Protein AF-A0A925X083-F1 (afdb_monomer_lite)

pLDDT: mean 93.68, std 6.98, range [52.06, 97.81]

Radius of gyration: 17.2 Å; chains: 1; bounding box: 36×18×50 Å

Structure (mmCIF, N/CA/C/O backbone):
data_AF-A0A925X083-F1
#
_entry.id   AF-A0A925X083-F1
#
loop_
_atom_site.group_PDB
_atom_site.id
_atom_site.type_symbol
_atom_site.label_atom_id
_atom_site.label_alt_id
_atom_site.label_comp_id
_atom_site.label_asym_id
_atom_site.label_entity_id
_atom_site.label_seq_id
_atom_site.pdbx_PDB_ins_code
_atom_site.Cartn_x
_atom_site.Cartn_y
_atom_site.Cartn_z
_atom_site.occupancy
_atom_site.B_iso_or_equiv
_atom_site.auth_seq_id
_atom_site.auth_comp_id
_atom_site.auth_asym_id
_atom_site.auth_atom_id
_atom_site.pdbx_PDB_model_num
ATOM 1 N N . MET A 1 1 ? -2.627 3.915 -20.808 1.00 59.81 1 MET A N 1
ATOM 2 C CA . MET A 1 1 ? -2.187 4.164 -19.422 1.00 59.81 1 MET A CA 1
ATOM 3 C C . MET A 1 1 ? -0.801 3.583 -19.247 1.00 59.81 1 MET A C 1
ATOM 5 O O . MET A 1 1 ? -0.613 2.409 -19.543 1.00 59.81 1 MET A O 1
ATOM 9 N N . GLY A 1 2 ? 0.170 4.408 -18.860 1.00 86.56 2 GLY A N 1
ATOM 10 C CA . GLY A 1 2 ? 1.547 3.966 -18.611 1.00 86.56 2 GLY A CA 1
ATOM 11 C C . GLY A 1 2 ? 1.750 3.518 -17.162 1.00 86.56 2 GLY A C 1
ATOM 12 O O . GLY A 1 2 ? 0.991 3.913 -16.279 1.00 86.56 2 GLY A O 1
ATOM 13 N N . VAL A 1 3 ? 2.800 2.737 -16.895 1.00 91.62 3 VAL A N 1
ATOM 14 C CA . VAL A 1 3 ? 3.118 2.235 -15.541 1.00 91.62 3 VAL A CA 1
ATOM 15 C C . VAL A 1 3 ? 3.245 3.372 -14.513 1.00 91.62 3 VAL A C 1
ATOM 17 O O . VAL A 1 3 ? 2.728 3.257 -13.406 1.00 91.62 3 VAL A O 1
ATOM 20 N N . TYR A 1 4 ? 3.828 4.514 -14.892 1.00 91.56 4 TYR A N 1
ATOM 21 C CA . TYR A 1 4 ? 3.944 5.692 -14.019 1.00 91.56 4 TYR A CA 1
ATOM 22 C C . TYR A 1 4 ? 2.599 6.326 -13.644 1.00 91.56 4 TYR A C 1
ATOM 24 O O . TYR A 1 4 ? 2.427 6.805 -12.521 1.00 91.56 4 TYR A O 1
ATOM 32 N N . GLU A 1 5 ? 1.642 6.324 -14.573 1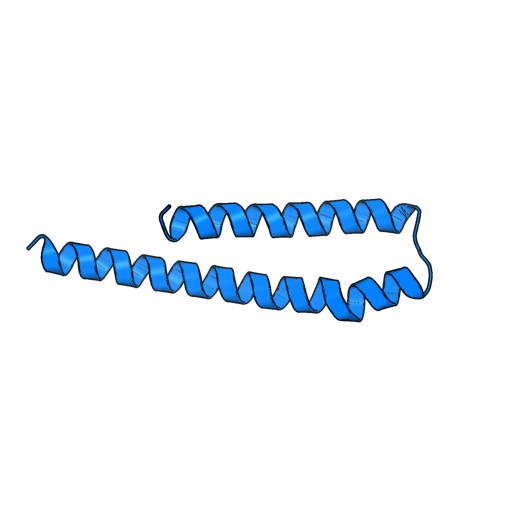.00 93.94 5 GLU A N 1
ATOM 33 C CA . GLU A 1 5 ? 0.298 6.852 -14.344 1.00 93.94 5 GLU A CA 1
ATOM 34 C C . GLU A 1 5 ? -0.466 5.949 -13.371 1.00 93.94 5 GLU A C 1
ATOM 36 O O . GLU A 1 5 ? -0.987 6.432 -12.365 1.00 93.94 5 GLU A O 1
ATOM 41 N N . ALA A 1 6 ? -0.444 4.633 -13.613 1.00 93.56 6 ALA A N 1
ATOM 42 C CA . ALA A 1 6 ? -1.049 3.639 -12.728 1.00 93.56 6 ALA A CA 1
ATOM 43 C C . ALA A 1 6 ? -0.448 3.699 -11.314 1.00 93.56 6 ALA A C 1
ATOM 45 O O . ALA A 1 6 ? -1.182 3.735 -10.326 1.00 93.56 6 ALA A O 1
ATOM 46 N N . ARG A 1 7 ? 0.882 3.820 -11.211 1.00 95.38 7 ARG A N 1
ATOM 47 C CA . ARG A 1 7 ? 1.595 4.015 -9.942 1.00 95.38 7 ARG A CA 1
ATOM 48 C C . ARG A 1 7 ? 1.123 5.266 -9.198 1.00 95.38 7 ARG A C 1
ATOM 50 O O . ARG A 1 7 ? 0.904 5.228 -7.989 1.00 95.38 7 ARG A O 1
ATOM 57 N N . GLY A 1 8 ? 0.960 6.383 -9.909 1.00 95.75 8 GLY A N 1
ATOM 58 C CA . GLY A 1 8 ? 0.469 7.636 -9.332 1.00 95.75 8 GLY A CA 1
ATOM 59 C C . GLY A 1 8 ? -0.962 7.520 -8.801 1.00 95.75 8 GLY A C 1
ATOM 60 O O . GLY A 1 8 ? -1.240 7.953 -7.681 1.00 95.75 8 GLY A O 1
ATOM 61 N N . GLN A 1 9 ? -1.851 6.894 -9.574 1.00 96.25 9 GLN A N 1
ATOM 62 C CA . GLN A 1 9 ? -3.237 6.650 -9.166 1.00 96.25 9 GLN A CA 1
ATOM 63 C C . GLN A 1 9 ? -3.310 5.728 -7.946 1.00 96.25 9 GLN A C 1
ATOM 65 O O . GLN A 1 9 ? -4.019 6.041 -6.990 1.00 96.25 9 GLN A O 1
ATOM 70 N N . LEU A 1 10 ? -2.524 4.648 -7.932 1.00 95.75 10 LEU A N 1
ATOM 71 C CA . LEU A 1 10 ? -2.474 3.724 -6.805 1.00 95.75 10 LEU A CA 1
ATOM 72 C C . LEU A 1 10 ? -1.953 4.408 -5.534 1.00 95.75 10 LEU A C 1
ATOM 74 O O . LEU A 1 10 ? -2.564 4.298 -4.474 1.00 95.75 10 LEU A O 1
ATOM 78 N N . GLY A 1 11 ? -0.879 5.194 -5.648 1.00 96.31 11 GLY A N 1
ATOM 79 C CA . GLY A 1 11 ? -0.338 5.960 -4.525 1.00 96.31 11 GLY A CA 1
ATOM 80 C C . GLY A 1 11 ? -1.328 6.975 -3.945 1.00 96.31 11 GLY A C 1
ATOM 81 O O . GLY A 1 11 ? -1.328 7.207 -2.736 1.00 96.31 11 GLY A O 1
ATOM 82 N N . LYS A 1 12 ? -2.194 7.562 -4.780 1.00 97.31 12 LYS A N 1
ATOM 83 C CA . LYS A 1 12 ? -3.287 8.422 -4.312 1.00 97.31 12 LYS A CA 1
ATOM 84 C C . LYS A 1 12 ? -4.367 7.610 -3.593 1.00 97.31 12 LYS A C 1
ATOM 86 O O . LYS A 1 12 ? -4.754 7.977 -2.490 1.00 97.31 12 LYS A O 1
ATOM 91 N N . ALA A 1 13 ? -4.799 6.495 -4.179 1.00 96.81 13 ALA A N 1
ATOM 92 C CA . ALA A 1 13 ? -5.850 5.650 -3.619 1.00 96.81 13 ALA A CA 1
ATOM 93 C C . ALA A 1 13 ? -5.502 5.110 -2.220 1.00 96.81 13 ALA A C 1
ATOM 95 O O . ALA A 1 13 ? -6.362 5.111 -1.345 1.00 96.81 13 ALA A O 1
ATOM 96 N N . ILE A 1 14 ? -4.243 4.719 -1.979 1.00 96.25 14 ILE A N 1
ATOM 97 C CA . ILE A 1 14 ? -3.783 4.263 -0.652 1.00 96.25 14 ILE A CA 1
ATOM 98 C C . ILE A 1 14 ? -3.907 5.378 0.392 1.00 96.25 14 ILE A C 1
ATOM 100 O O . ILE A 1 14 ? -4.388 5.146 1.498 1.00 96.25 14 ILE A O 1
ATOM 104 N N . LYS A 1 15 ? -3.486 6.601 0.046 1.00 96.31 15 LYS A N 1
ATOM 105 C CA . LYS A 1 15 ? -3.578 7.751 0.957 1.00 96.31 15 LYS A CA 1
ATOM 106 C C . LYS A 1 15 ? -5.030 8.094 1.269 1.00 96.31 15 LYS A C 1
ATOM 108 O O . LYS A 1 15 ? -5.365 8.306 2.430 1.00 96.31 15 LYS A O 1
ATOM 113 N N . ASP A 1 16 ? -5.877 8.111 0.242 1.00 97.62 16 ASP A N 1
ATOM 114 C CA . ASP A 1 16 ? -7.305 8.385 0.391 1.00 97.62 16 ASP A CA 1
ATOM 115 C C . ASP A 1 16 ? -7.987 7.309 1.258 1.00 97.62 16 ASP A C 1
ATOM 117 O O . ASP A 1 16 ? -8.815 7.644 2.103 1.00 97.62 16 ASP A O 1
ATOM 121 N N . LEU A 1 17 ? -7.609 6.032 1.104 1.00 95.56 17 LEU A N 1
ATOM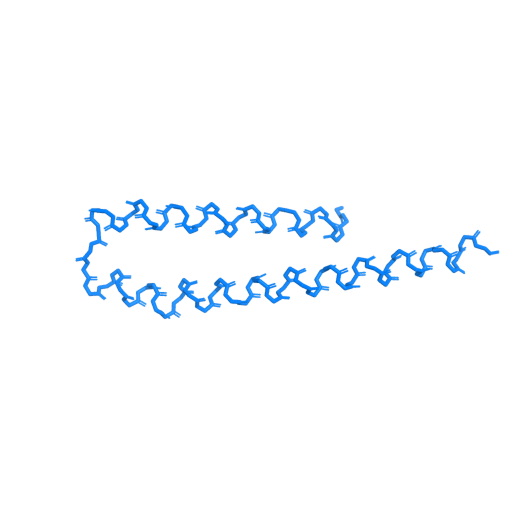 122 C CA . LEU A 1 17 ? -8.080 4.934 1.954 1.00 95.56 17 LEU A CA 1
ATOM 123 C C . LEU A 1 17 ? -7.693 5.151 3.421 1.00 95.56 17 LEU A C 1
ATOM 125 O O . LEU A 1 17 ? -8.565 5.104 4.286 1.00 95.56 17 LEU A O 1
ATOM 129 N N . GLY A 1 18 ? -6.414 5.418 3.701 1.00 94.69 18 GLY A N 1
ATOM 130 C CA . GLY A 1 18 ? -5.929 5.621 5.068 1.00 94.69 18 GLY A CA 1
ATOM 131 C C . GLY A 1 18 ? -6.588 6.819 5.759 1.00 94.69 18 GLY A C 1
ATOM 132 O O . GLY A 1 18 ? -6.982 6.723 6.923 1.00 94.69 18 GLY A O 1
ATOM 133 N N . LEU A 1 19 ? -6.785 7.923 5.028 1.00 96.69 19 LEU A N 1
ATOM 134 C CA . LEU A 1 19 ? -7.487 9.100 5.544 1.00 96.69 19 LEU A CA 1
ATOM 135 C C . LEU A 1 19 ? -8.942 8.766 5.892 1.00 96.69 19 LEU A C 1
ATOM 137 O O . LEU A 1 19 ? -9.364 8.989 7.024 1.00 96.69 19 LEU A O 1
ATOM 141 N N . ARG A 1 20 ? -9.689 8.170 4.954 1.00 96.00 20 ARG A N 1
ATOM 142 C CA . ARG A 1 20 ? -11.103 7.821 5.166 1.00 96.00 20 ARG A CA 1
ATOM 143 C C . ARG A 1 20 ? -11.294 6.798 6.276 1.00 96.00 20 ARG A C 1
ATOM 145 O O . ARG A 1 20 ? -12.269 6.877 7.016 1.00 96.00 20 ARG A O 1
ATOM 152 N N . PHE A 1 21 ? -10.381 5.840 6.398 1.00 94.88 21 PHE A N 1
ATOM 153 C CA . PHE A 1 21 ? -10.435 4.856 7.470 1.00 94.88 21 PHE A CA 1
ATOM 154 C C . PHE A 1 21 ? -10.159 5.495 8.838 1.00 94.88 21 PHE A C 1
ATOM 156 O O . PHE A 1 21 ? -10.876 5.223 9.798 1.00 94.88 21 PHE A O 1
ATOM 163 N N . THR A 1 22 ? -9.196 6.419 8.912 1.00 94.06 22 THR A N 1
ATOM 164 C CA . THR A 1 22 ? -8.933 7.203 10.131 1.00 94.06 22 THR A CA 1
ATOM 165 C C . THR A 1 22 ? -10.149 8.039 10.531 1.00 94.06 22 THR A C 1
ATOM 167 O O . THR A 1 22 ? -10.524 8.049 11.699 1.00 94.06 22 THR A O 1
ATOM 170 N N . GLU A 1 23 ? -10.797 8.705 9.572 1.00 96.00 23 GLU A N 1
ATOM 171 C CA . GLU A 1 23 ? -12.029 9.467 9.812 1.00 96.00 23 GLU A CA 1
ATOM 172 C C . GLU A 1 23 ? -13.172 8.564 10.293 1.00 96.00 23 GLU A C 1
ATOM 174 O O . GLU A 1 23 ? -13.865 8.910 11.249 1.00 96.00 23 GLU A O 1
ATOM 179 N N . ALA A 1 24 ? -13.345 7.388 9.680 1.00 94.19 24 ALA A N 1
ATOM 180 C CA . ALA A 1 24 ? -14.357 6.417 10.089 1.00 94.19 24 ALA A CA 1
ATOM 181 C C . ALA A 1 24 ? -14.146 5.956 11.539 1.00 94.19 24 ALA A C 1
ATOM 183 O O . ALA A 1 24 ? -15.101 5.921 12.316 1.00 94.19 24 ALA A O 1
ATOM 184 N N . LYS A 1 25 ? -12.893 5.695 11.932 1.00 94.38 25 LYS A N 1
ATOM 185 C CA . LYS A 1 25 ? -12.531 5.271 13.291 1.00 94.38 25 LYS A CA 1
ATOM 186 C C . LYS A 1 25 ? -12.863 6.287 14.384 1.00 94.38 25 LYS A C 1
ATOM 188 O O . LYS A 1 25 ? -13.025 5.893 15.530 1.00 94.38 25 LYS A O 1
ATOM 193 N N . VAL A 1 26 ? -13.029 7.574 14.061 1.00 92.75 26 VAL A N 1
ATOM 194 C CA . VAL A 1 26 ? -13.411 8.595 15.060 1.00 92.75 26 VAL A CA 1
ATOM 195 C C . VAL A 1 26 ? -14.768 8.285 15.702 1.00 92.75 26 VAL A C 1
ATOM 197 O O . VAL A 1 26 ? -14.966 8.560 16.883 1.00 92.75 26 VAL A O 1
ATOM 200 N N . GLY A 1 27 ? -15.705 7.723 14.932 1.00 91.94 27 GLY A N 1
ATOM 201 C CA . GLY A 1 27 ? -17.025 7.305 15.419 1.00 91.94 27 GLY A CA 1
ATOM 202 C C . GLY A 1 27 ? -17.216 5.789 15.491 1.00 91.94 27 GLY A C 1
ATOM 203 O O . GLY A 1 27 ? -18.240 5.333 15.994 1.00 91.94 27 GLY A O 1
ATOM 204 N N . TRP A 1 28 ? -16.255 5.022 14.976 1.00 93.69 28 TRP A N 1
ATOM 205 C CA . TRP A 1 28 ? -16.290 3.568 14.880 1.00 93.69 28 TRP A CA 1
ATOM 206 C C . TRP A 1 28 ? -15.030 2.967 15.515 1.00 93.69 28 TRP A C 1
ATOM 208 O O . TRP A 1 28 ? -14.082 2.597 14.829 1.00 93.69 28 TRP A O 1
ATOM 218 N N . ASP A 1 29 ? -15.027 2.915 16.847 1.00 90.81 29 ASP A N 1
ATOM 219 C CA . ASP A 1 29 ? -13.922 2.404 17.671 1.00 90.81 29 ASP A CA 1
ATOM 220 C C . ASP A 1 29 ? -14.398 1.193 18.484 1.00 90.81 29 ASP A C 1
ATOM 222 O O . ASP A 1 29 ? -14.600 1.245 19.698 1.00 90.81 29 ASP A O 1
ATOM 226 N N . ASP A 1 30 ? -14.707 0.111 17.771 1.00 96.12 30 ASP A N 1
ATOM 227 C CA . ASP A 1 30 ? -15.172 -1.145 18.351 1.00 96.12 30 ASP A CA 1
ATOM 228 C C . ASP A 1 30 ? -14.246 -2.316 17.955 1.00 96.12 30 ASP A C 1
ATOM 230 O O . ASP A 1 30 ? -13.360 -2.172 17.103 1.00 96.12 30 ASP A O 1
ATOM 234 N N . PRO A 1 31 ? -14.416 -3.510 18.553 1.00 96.62 31 PRO A N 1
ATOM 235 C CA . PRO A 1 31 ? -13.588 -4.666 18.215 1.00 96.62 31 PRO A CA 1
ATOM 236 C C . PRO A 1 31 ? -13.639 -5.077 16.735 1.00 96.62 31 PRO A C 1
ATOM 238 O O . PRO A 1 31 ? -12.686 -5.676 16.242 1.00 96.62 31 PRO A O 1
ATOM 241 N N . VAL A 1 32 ? -14.723 -4.764 16.016 1.00 95.12 32 VAL A N 1
ATOM 242 C CA . VAL A 1 32 ? -14.859 -5.063 14.584 1.00 95.12 32 VAL A CA 1
ATOM 243 C C . VAL A 1 32 ? -14.016 -4.094 13.760 1.00 95.12 32 VAL A C 1
ATOM 245 O O . VAL A 1 32 ? -13.341 -4.530 12.830 1.00 95.12 32 VAL A O 1
ATOM 248 N N . ALA A 1 33 ? -14.000 -2.808 14.117 1.00 94.94 33 ALA A N 1
ATOM 249 C CA . ALA A 1 33 ? -13.139 -1.808 13.491 1.00 94.94 33 ALA A CA 1
ATOM 250 C C . ALA A 1 33 ? -11.655 -2.180 13.633 1.00 94.94 33 ALA A C 1
ATOM 252 O O . ALA A 1 33 ? -10.904 -2.121 12.658 1.00 94.94 33 ALA A O 1
ATOM 253 N N . HIS A 1 34 ? -11.247 -2.633 14.823 1.00 95.31 34 HIS A N 1
ATOM 254 C CA . HIS A 1 34 ? -9.883 -3.105 15.062 1.00 95.31 34 HIS A CA 1
ATOM 255 C C . HIS A 1 34 ? -9.536 -4.353 14.248 1.00 95.31 34 HIS A C 1
ATOM 257 O O . HIS A 1 34 ? -8.463 -4.394 13.651 1.00 95.31 34 HIS A O 1
ATOM 263 N N . ALA A 1 35 ? -10.436 -5.341 14.187 1.00 96.94 35 ALA A N 1
ATOM 264 C CA . ALA A 1 35 ? -10.224 -6.539 13.376 1.00 96.94 35 ALA A CA 1
ATOM 265 C C . ALA A 1 35 ? -10.135 -6.197 11.880 1.00 96.94 35 ALA A C 1
ATOM 267 O O . ALA A 1 35 ? -9.271 -6.705 11.173 1.00 96.94 35 ALA A O 1
ATOM 268 N N . LEU A 1 36 ? -10.975 -5.279 11.388 1.00 95.69 36 LEU A N 1
ATOM 269 C CA . LEU A 1 36 ? -10.894 -4.817 10.003 1.00 95.69 36 LEU A CA 1
ATOM 270 C C . LEU A 1 36 ? -9.536 -4.155 9.711 1.00 95.69 36 LEU A C 1
ATOM 272 O O . LEU A 1 36 ? -8.934 -4.405 8.664 1.00 95.69 36 LEU A O 1
ATOM 276 N N . GLU A 1 37 ? -9.051 -3.317 10.631 1.00 95.88 37 GLU A N 1
ATOM 277 C CA . GLU A 1 37 ? -7.751 -2.659 10.507 1.00 95.88 37 GLU A CA 1
ATOM 278 C C . GLU A 1 37 ? -6.606 -3.673 10.438 1.00 95.88 37 GLU A C 1
ATOM 280 O O . GLU A 1 37 ? -5.790 -3.610 9.516 1.00 95.88 37 GLU A O 1
ATOM 285 N N . SER A 1 38 ? -6.558 -4.614 11.387 1.00 97.06 38 SER A N 1
ATOM 286 C CA . SER A 1 38 ? -5.472 -5.591 11.493 1.00 97.06 38 SER A CA 1
ATOM 287 C C . SER A 1 38 ? -5.486 -6.619 10.372 1.00 97.06 38 SER A C 1
ATOM 289 O O . SER A 1 38 ? -4.426 -6.968 9.854 1.00 97.06 38 SER A O 1
ATOM 291 N N . ASP A 1 39 ? -6.670 -7.095 9.995 1.00 97.81 39 ASP A N 1
ATOM 292 C CA . ASP A 1 39 ? -6.803 -8.262 9.126 1.00 97.81 39 ASP A CA 1
ATOM 293 C C . ASP A 1 39 ? -6.813 -7.868 7.648 1.00 97.81 39 ASP A C 1
ATOM 295 O O . ASP A 1 39 ? -6.460 -8.678 6.790 1.00 97.81 39 ASP A O 1
ATOM 299 N N . PHE A 1 40 ? -7.195 -6.622 7.337 1.00 96.31 40 PHE A N 1
ATOM 300 C CA . PHE A 1 40 ? -7.372 -6.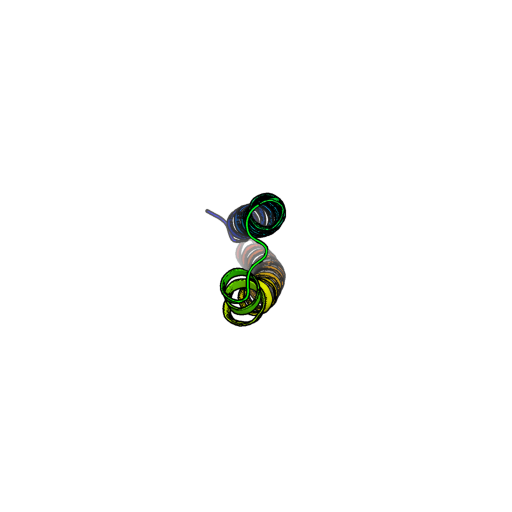174 5.956 1.00 96.31 40 PHE A CA 1
ATOM 301 C C . PHE A 1 40 ? -6.634 -4.879 5.638 1.00 96.31 40 PHE A C 1
ATOM 303 O O . PHE A 1 40 ? -5.878 -4.857 4.670 1.00 96.31 40 PHE A O 1
ATOM 310 N N . ILE A 1 41 ? -6.823 -3.804 6.411 1.00 95.94 41 ILE A N 1
ATOM 311 C CA . ILE A 1 41 ? -6.279 -2.486 6.036 1.00 95.94 41 ILE A CA 1
ATOM 312 C C . ILE A 1 41 ? -4.749 -2.471 6.098 1.00 95.94 41 ILE A C 1
ATOM 314 O O . ILE A 1 41 ? -4.109 -2.062 5.129 1.00 95.94 41 ILE A O 1
ATOM 318 N N . VA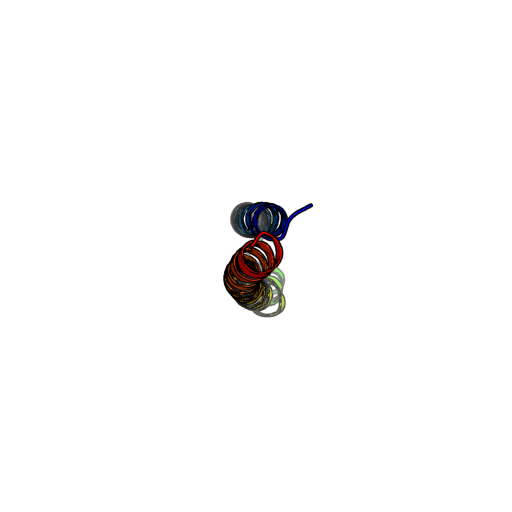L A 1 42 ? -4.158 -2.951 7.195 1.00 95.88 42 VAL A N 1
ATOM 319 C CA . VAL A 1 42 ? -2.697 -2.985 7.367 1.00 95.88 42 VAL A CA 1
ATOM 320 C C . VAL A 1 42 ? -2.019 -3.904 6.337 1.00 95.88 42 VAL A C 1
ATOM 322 O O . VAL A 1 42 ? -1.093 -3.435 5.667 1.00 95.88 42 VAL A O 1
ATOM 325 N N . PRO A 1 43 ? -2.457 -5.166 6.131 1.00 97.25 43 PRO A N 1
ATOM 326 C CA . PRO A 1 43 ? -1.885 -6.024 5.092 1.00 97.25 43 PRO A CA 1
ATOM 327 C C . PRO A 1 43 ? -2.028 -5.428 3.690 1.00 97.25 43 PRO A C 1
ATOM 329 O O . PRO A 1 43 ? -1.061 -5.404 2.929 1.00 97.25 43 PRO A O 1
ATOM 332 N N . LEU A 1 44 ? -3.200 -4.866 3.372 1.00 96.56 44 LEU A N 1
ATOM 333 C CA . LEU A 1 44 ? -3.440 -4.229 2.082 1.00 96.56 44 LEU A CA 1
ATOM 334 C C . LEU A 1 44 ? -2.492 -3.047 1.858 1.00 96.56 44 LEU A C 1
ATOM 336 O O . LEU A 1 44 ? -1.941 -2.907 0.771 1.00 96.56 44 LEU A O 1
ATOM 340 N N . GLU A 1 45 ? -2.252 -2.203 2.863 1.00 95.62 45 GLU A N 1
ATOM 341 C CA . GLU A 1 45 ? -1.312 -1.088 2.724 1.00 95.62 45 GLU A CA 1
ATOM 342 C C . GLU A 1 45 ? 0.109 -1.576 2.391 1.00 95.62 45 GLU A C 1
ATOM 344 O O . GLU A 1 45 ? 0.774 -0.999 1.524 1.00 95.62 45 GLU A O 1
ATOM 349 N N . ILE A 1 46 ? 0.563 -2.652 3.038 1.00 96.06 46 ILE A N 1
ATOM 350 C CA . ILE A 1 46 ? 1.875 -3.260 2.782 1.00 96.06 46 ILE A CA 1
ATOM 351 C C . ILE A 1 46 ? 1.950 -3.785 1.344 1.00 96.06 46 ILE A C 1
ATOM 353 O O . ILE A 1 46 ? 2.879 -3.441 0.607 1.00 96.06 46 ILE A O 1
ATOM 357 N N . ASP A 1 47 ? 0.954 -4.558 0.916 1.00 97.38 47 ASP A N 1
ATOM 358 C CA . ASP A 1 47 ? 0.908 -5.137 -0.428 1.00 97.38 47 ASP A CA 1
ATOM 359 C C . ASP A 1 47 ? 0.870 -4.059 -1.513 1.00 97.38 47 ASP A C 1
ATOM 361 O O . ASP A 1 47 ? 1.583 -4.137 -2.518 1.00 97.38 47 ASP A O 1
ATOM 365 N N . LEU A 1 48 ? 0.092 -3.000 -1.295 1.00 96.12 48 LEU A N 1
ATOM 366 C CA . LEU A 1 48 ? -0.008 -1.902 -2.246 1.00 96.12 48 LEU A CA 1
ATOM 367 C C . LEU A 1 48 ? 1.282 -1.069 -2.311 1.00 96.12 48 LEU A C 1
ATOM 369 O O . LEU A 1 48 ? 1.666 -0.622 -3.395 1.00 96.12 48 LEU A O 1
ATOM 373 N N . ARG A 1 49 ? 2.005 -0.900 -1.195 1.00 95.56 49 ARG A N 1
ATOM 374 C CA . ARG A 1 49 ? 3.348 -0.288 -1.194 1.00 95.56 49 ARG A CA 1
ATOM 375 C C . ARG A 1 49 ? 4.351 -1.135 -1.977 1.00 95.56 49 ARG A C 1
ATOM 377 O O . ARG A 1 49 ? 5.119 -0.580 -2.765 1.00 95.56 49 ARG A O 1
ATOM 384 N N . ASN A 1 50 ? 4.304 -2.457 -1.824 1.00 97.12 50 ASN A N 1
ATOM 385 C CA . ASN A 1 50 ? 5.133 -3.380 -2.600 1.00 97.12 50 ASN A CA 1
ATOM 386 C C . ASN A 1 50 ? 4.811 -3.297 -4.100 1.00 97.12 50 ASN A C 1
ATOM 388 O O . ASN A 1 50 ? 5.721 -3.233 -4.928 1.00 97.12 50 ASN A O 1
ATOM 392 N N . ALA A 1 51 ? 3.527 -3.218 -4.458 1.00 96.62 51 ALA A N 1
ATOM 393 C CA . ALA A 1 51 ? 3.096 -3.046 -5.842 1.00 96.62 51 ALA A CA 1
ATOM 394 C C . ALA A 1 51 ? 3.605 -1.727 -6.451 1.00 96.62 51 ALA A C 1
ATOM 396 O O . ALA A 1 51 ? 4.089 -1.726 -7.581 1.00 96.62 51 ALA A O 1
ATOM 397 N N . ILE A 1 52 ? 3.564 -0.616 -5.705 1.00 96.50 52 ILE A N 1
ATOM 398 C CA . ILE A 1 52 ? 4.124 0.672 -6.151 1.00 96.50 52 ILE A CA 1
ATOM 399 C C . ILE A 1 52 ? 5.624 0.553 -6.437 1.00 96.50 52 ILE A C 1
ATOM 401 O O . ILE A 1 52 ? 6.072 0.997 -7.493 1.00 96.50 52 ILE A O 1
ATOM 405 N N . ALA A 1 53 ? 6.387 -0.079 -5.544 1.00 96.12 53 ALA A N 1
ATOM 406 C CA . ALA A 1 53 ? 7.821 -0.279 -5.746 1.00 96.12 53 ALA A CA 1
ATOM 407 C C . ALA A 1 53 ? 8.113 -1.154 -6.980 1.00 96.12 53 ALA A C 1
ATOM 409 O O . ALA A 1 53 ? 9.008 -0.851 -7.771 1.00 96.12 53 ALA A O 1
ATOM 410 N N . ALA A 1 54 ? 7.319 -2.207 -7.194 1.00 96.50 54 ALA A N 1
ATOM 411 C CA . ALA A 1 54 ? 7.420 -3.043 -8.388 1.00 96.50 54 ALA A CA 1
ATOM 412 C C . ALA A 1 54 ? 7.098 -2.259 -9.673 1.00 96.50 54 ALA A C 1
ATOM 414 O O . ALA A 1 54 ? 7.767 -2.442 -10.691 1.00 96.50 54 ALA A O 1
ATOM 415 N N . MET A 1 55 ? 6.116 -1.353 -9.629 1.00 96.19 55 MET A N 1
ATOM 416 C CA . MET A 1 55 ? 5.793 -0.461 -10.746 1.00 96.19 55 MET A CA 1
ATOM 417 C C . MET A 1 55 ? 6.927 0.527 -11.042 1.00 96.19 55 MET A C 1
ATOM 419 O O . MET A 1 55 ? 7.221 0.758 -12.212 1.00 96.19 55 MET A O 1
ATOM 423 N N . ASP A 1 56 ? 7.594 1.080 -10.026 1.00 95.12 56 ASP A N 1
ATOM 424 C CA . ASP A 1 56 ? 8.764 1.948 -10.228 1.00 95.12 56 ASP A CA 1
ATOM 425 C C . ASP A 1 56 ? 9.892 1.199 -10.957 1.00 95.12 56 ASP A C 1
ATOM 427 O O . ASP A 1 56 ? 10.447 1.698 -11.941 1.00 95.12 56 ASP A O 1
ATOM 431 N N . HIS A 1 57 ? 10.168 -0.040 -10.541 1.00 95.94 57 HIS A N 1
ATOM 432 C CA . HIS A 1 57 ? 11.154 -0.899 -11.196 1.00 95.94 57 HIS A CA 1
ATOM 433 C C . HIS A 1 57 ? 10.758 -1.252 -12.640 1.00 95.94 57 HIS A C 1
ATOM 435 O O . HIS A 1 57 ? 11.564 -1.128 -13.562 1.00 95.94 57 HIS A O 1
ATOM 441 N N . ALA A 1 58 ? 9.499 -1.639 -12.864 1.00 94.56 58 ALA A N 1
ATOM 442 C CA . ALA A 1 58 ? 8.987 -1.931 -14.201 1.00 94.56 58 ALA A CA 1
ATOM 443 C C . ALA A 1 58 ? 9.043 -0.700 -15.120 1.00 94.56 58 ALA A C 1
ATOM 445 O O . ALA A 1 58 ? 9.397 -0.819 -16.290 1.00 94.56 58 ALA A O 1
ATOM 446 N N . GLY A 1 59 ? 8.744 0.489 -14.590 1.00 94.88 59 GLY A N 1
ATOM 447 C CA . GLY A 1 59 ? 8.861 1.749 -15.317 1.00 94.88 59 GLY A CA 1
ATOM 448 C C . GLY A 1 59 ? 10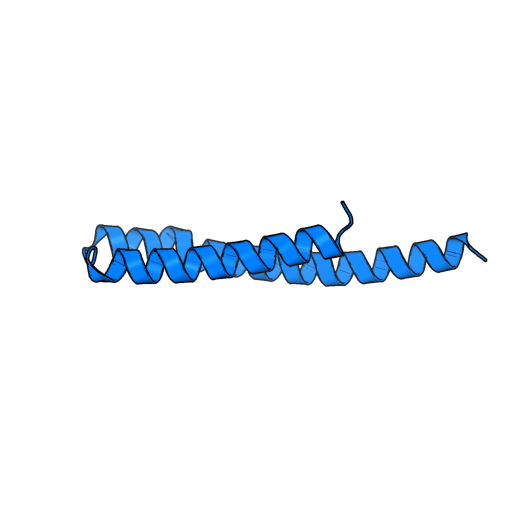.283 1.994 -15.824 1.00 94.88 59 GLY A C 1
ATOM 449 O O . GLY A 1 59 ? 10.455 2.329 -16.995 1.00 94.88 59 GLY A O 1
ATOM 450 N N . ALA A 1 60 ? 11.293 1.763 -14.981 1.00 94.00 60 ALA A N 1
ATOM 451 C CA . ALA A 1 60 ? 12.698 1.904 -15.364 1.00 94.00 60 ALA A CA 1
ATOM 452 C C . ALA A 1 60 ? 13.106 0.924 -16.479 1.00 94.00 60 ALA A C 1
ATOM 454 O O . ALA A 1 60 ? 13.713 1.342 -17.464 1.00 94.00 60 ALA A O 1
ATOM 455 N N . ILE A 1 61 ? 12.708 -0.350 -16.377 1.00 95.12 61 ILE A N 1
ATOM 456 C CA . ILE A 1 61 ? 12.979 -1.359 -17.419 1.00 95.12 61 ILE A CA 1
A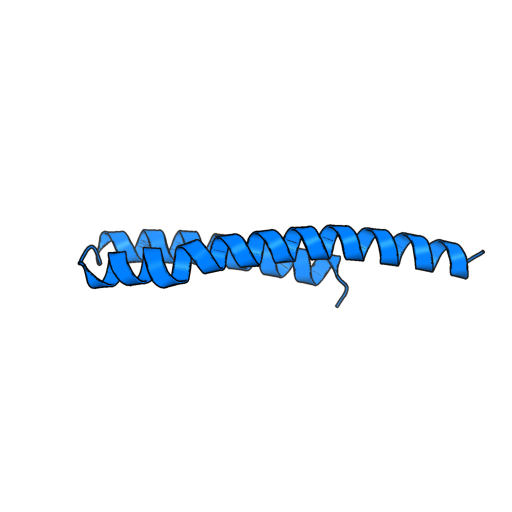TOM 457 C C . ILE A 1 61 ? 12.329 -0.964 -18.746 1.00 95.12 61 ILE A C 1
ATOM 459 O O . ILE A 1 61 ? 12.967 -1.035 -19.792 1.00 95.12 61 ILE A O 1
ATOM 463 N N . LEU A 1 62 ? 11.069 -0.525 -18.715 1.00 93.25 62 LEU A N 1
ATOM 464 C CA . LEU A 1 62 ? 10.352 -0.111 -19.922 1.00 93.25 62 LEU A CA 1
ATOM 465 C C . LEU A 1 62 ? 10.969 1.135 -20.565 1.00 93.25 62 LEU A C 1
ATOM 467 O O . LEU A 1 62 ? 10.942 1.262 -21.785 1.00 93.25 62 LEU A O 1
ATOM 471 N N . GLN A 1 63 ? 11.511 2.061 -19.769 1.00 92.62 63 GLN A N 1
ATOM 472 C CA . GLN A 1 63 ? 12.256 3.205 -20.298 1.00 92.62 63 GLN A CA 1
ATOM 473 C C . GLN A 1 63 ? 13.532 2.755 -21.012 1.00 92.62 63 GLN A C 1
ATOM 475 O O . GLN A 1 63 ? 13.763 3.197 -22.134 1.00 92.62 63 GLN A O 1
ATOM 480 N N . GLN A 1 64 ? 14.300 1.847 -20.402 1.00 93.31 64 GLN A N 1
ATOM 481 C CA . GLN A 1 64 ? 15.521 1.311 -21.005 1.00 93.31 64 GLN A CA 1
ATOM 482 C C . GLN A 1 64 ? 15.228 0.554 -22.303 1.00 93.31 64 GLN A C 1
ATOM 484 O O . GLN A 1 64 ? 15.788 0.884 -23.337 1.00 93.31 64 GLN A O 1
ATOM 489 N N . ALA A 1 65 ? 14.280 -0.385 -22.281 1.00 92.75 65 ALA A N 1
ATOM 490 C CA . ALA A 1 65 ? 13.929 -1.176 -23.459 1.00 92.75 65 ALA A CA 1
ATOM 491 C C . ALA A 1 65 ? 13.464 -0.307 -24.636 1.00 92.75 65 ALA A C 1
ATOM 493 O O . ALA A 1 65 ? 13.691 -0.650 -25.792 1.00 92.75 65 ALA A O 1
ATOM 494 N N . ARG A 1 66 ? 12.807 0.825 -24.349 1.00 91.69 66 ARG A N 1
ATOM 495 C CA . ARG A 1 66 ? 12.392 1.773 -25.384 1.00 91.69 66 ARG A CA 1
ATOM 496 C C . ARG A 1 66 ? 13.590 2.514 -25.978 1.00 91.69 66 ARG A C 1
ATOM 498 O O . ARG A 1 66 ? 13.634 2.685 -27.184 1.00 91.69 66 ARG A O 1
ATOM 505 N N . HIS A 1 67 ? 14.562 2.897 -25.149 1.00 92.31 67 HIS A N 1
ATOM 506 C CA . HIS A 1 67 ? 15.815 3.479 -25.628 1.00 92.31 67 HIS A CA 1
ATOM 507 C C . HIS A 1 67 ? 16.588 2.501 -26.523 1.00 92.31 67 HIS A C 1
ATOM 509 O O . HIS A 1 67 ? 16.999 2.897 -27.605 1.00 92.31 67 HIS A O 1
ATOM 515 N N . ASP A 1 68 ? 16.674 1.227 -26.128 1.00 93.50 68 ASP A N 1
ATOM 516 C CA . ASP A 1 68 ? 17.365 0.172 -26.886 1.00 93.50 68 ASP A CA 1
ATOM 517 C C . ASP A 1 68 ? 16.707 -0.145 -28.248 1.00 93.50 68 ASP A C 1
ATOM 519 O O . ASP A 1 68 ? 17.319 -0.799 -29.086 1.00 93.50 68 ASP A O 1
ATOM 523 N N . CYS A 1 69 ? 15.443 0.248 -28.451 1.00 90.31 69 CYS A N 1
ATOM 524 C CA . CYS A 1 69 ? 14.691 0.025 -29.694 1.00 90.31 69 CYS A CA 1
ATOM 525 C C . CYS A 1 69 ? 14.623 1.265 -30.603 1.00 90.31 69 CYS A C 1
ATOM 527 O O . CYS A 1 69 ? 14.253 1.130 -31.769 1.00 90.31 69 CYS A O 1
ATOM 529 N N . ASP A 1 70 ? 14.891 2.453 -30.053 1.00 80.06 70 ASP A N 1
ATOM 530 C CA . ASP A 1 70 ? 14.913 3.725 -30.786 1.00 80.06 70 ASP A CA 1
ATOM 531 C C . ASP A 1 70 ? 16.333 4.063 -31.317 1.00 80.06 70 ASP A C 1
ATOM 533 O O . ASP A 1 70 ? 16.472 5.005 -32.103 1.00 80.06 70 ASP A O 1
ATOM 537 N N . GLU A 1 71 ? 17.364 3.301 -30.916 1.00 52.06 71 GLU A N 1
ATOM 538 C CA . GLU A 1 71 ? 18.702 3.235 -31.550 1.00 52.06 71 GLU A CA 1
ATOM 539 C C . GLU A 1 71 ? 18.787 2.127 -32.614 1.00 52.06 71 GLU A C 1
ATOM 541 O O . GLU A 1 71 ? 19.452 2.369 -33.651 1.00 52.06 71 GLU A O 1
#

Foldseek 3Di:
DALVVVLVVLVVVLVVVVVVLVVVCVVVVDPVSVCCCVVPNVVVSVVSVVVSVVSVVVNVVVVVVVVVVVD

Sequence (71 aa):
MGVYEARGQLGKAIKDLGLRFTEAKVGWDDPVAHALESDFIVPLEIDLRNAIAAMDHAGAILQQARHDCDE

Secondary structure (DSSP, 8-state):
--HHHHHHHHHHHHHHHHHHHHHHHTT--SHHHHHHIIIIIHHHHHHHHHHHHHHHHHHHHHHHHHHHHH-